Protein AF-A0A7Y8DII7-F1 (afdb_monomer)

Sequence (102 aa):
RVSAPQSREAAAETLADSVAESELGMLDSVDDIATETVALMFLVPAQRLQALRTARLAERFRSQFFIDYGLKIPLPQLRGSETLPGHQVAVLINEVRADQFD

Foldseek 3Di:
DDDDDPDDPVVPVVVVVVVPPPPDDDPPCPVVPPPPQQQKEKEAAQVCQVVCVVVVVQVVVQVVCCVVPVDGDDRYHYDHDNVDPNPKMFMAGSNHTPDMDD

Radius of gyration: 21.91 Å; Cα contacts (8 Å, |Δi|>4): 118; chains: 1; bounding box: 65×46×43 Å

pLDDT: mean 76.98, std 20.95, range [38.34, 96.19]

Nearest PDB structures (foldseek):
  2x4a-assembly1_A  TM=9.762E-01  e=9.889E-07  Salmonella enterica subsp. enterica serovar Typhimurium str. LT2
  3lw9-assembly2_B  TM=8.551E-01  e=1.673E-07  Salmonella enterica subsp. enterica serovar Typhimurium
  4a5p-assembly1_C  TM=8.885E-01  e=2.574E-06  Shigella flexneri 5a
  4a5p-assembly1_A  TM=8.323E-01  e=6.701E-06  Shigella flexneri 5a
  6ai3-assembly2_B  TM=6.732E-01  e=4.635E-04  Salmonella enterica subsp. enterica serovar Typhimurium str. LT2

Solvent-accessible surface area (backbone atoms only — not comparable to full-atom values): 6381 Å² total; per-residue (Å²): 140,81,84,80,90,86,77,74,69,77,66,58,62,65,62,58,60,71,66,70,72,75,82,67,95,68,76,92,52,60,90,73,50,79,79,80,71,56,62,33,32,37,42,31,18,45,92,49,40,63,62,42,57,76,66,41,47,42,62,51,50,40,52,49,45,29,72,79,67,71,46,90,64,76,73,42,42,84,40,60,31,89,90,45,56,88,70,35,37,34,38,22,48,65,78,40,80,73,50,76,48,111

Mean predicted aligned error: 14.81 Å

Structure (mmCIF, N/CA/C/O backbone):
data_AF-A0A7Y8DII7-F1
#
_entry.id   AF-A0A7Y8DII7-F1
#
loop_
_atom_site.group_PDB
_atom_site.id
_atom_site.type_symbol
_atom_site.label_atom_id
_atom_site.label_alt_id
_atom_site.label_comp_id
_atom_site.label_asym_id
_atom_site.label_entity_id
_atom_site.label_seq_id
_atom_site.pdbx_PDB_ins_code
_atom_site.Cartn_x
_atom_site.Cartn_y
_atom_site.Cartn_z
_atom_site.occupancy
_atom_site.B_iso_or_equiv
_atom_site.auth_seq_id
_atom_site.auth_comp_id
_atom_site.auth_asym_id
_atom_site.auth_atom_id
_atom_site.pdbx_PDB_model_num
ATOM 1 N N . ARG A 1 1 ? 48.606 39.070 -1.360 1.00 38.34 1 ARG A N 1
ATOM 2 C CA . ARG A 1 1 ? 47.741 38.318 -0.414 1.00 38.34 1 ARG A CA 1
ATOM 3 C C . ARG A 1 1 ? 46.525 39.201 -0.150 1.00 38.34 1 ARG A C 1
ATOM 5 O O . ARG A 1 1 ? 46.751 40.291 0.336 1.00 38.34 1 ARG A O 1
ATOM 12 N N . VAL A 1 2 ? 45.280 38.886 -0.488 1.00 44.62 2 VAL A N 1
ATOM 13 C CA . VAL A 1 2 ? 44.642 37.724 -1.125 1.00 44.62 2 VAL A CA 1
ATOM 14 C C . VAL A 1 2 ? 43.421 38.267 -1.886 1.00 44.62 2 VAL A C 1
ATOM 16 O O . VAL A 1 2 ? 42.811 39.240 -1.453 1.00 44.62 2 VAL A O 1
ATOM 19 N N . SER A 1 3 ? 43.150 37.651 -3.033 1.00 40.81 3 SER A N 1
ATOM 20 C CA . SER A 1 3 ? 42.080 37.900 -3.996 1.00 40.81 3 SER A CA 1
ATOM 21 C C . SER A 1 3 ? 40.661 37.828 -3.419 1.00 40.81 3 SER A C 1
ATOM 23 O O . SER A 1 3 ? 40.381 37.042 -2.515 1.00 40.81 3 SER A O 1
ATOM 25 N N . ALA A 1 4 ? 39.766 38.617 -4.014 1.00 42.41 4 ALA A N 1
ATOM 26 C CA . ALA A 1 4 ? 38.320 38.540 -3.840 1.00 42.41 4 ALA A CA 1
ATOM 27 C C . ALA A 1 4 ? 37.733 37.240 -4.444 1.00 42.41 4 ALA A C 1
ATOM 29 O O . ALA A 1 4 ? 38.262 36.749 -5.444 1.00 42.41 4 ALA A O 1
ATOM 30 N N . PRO A 1 5 ? 36.634 36.693 -3.893 1.00 46.62 5 PRO A N 1
ATOM 31 C CA . PRO A 1 5 ? 35.955 35.532 -4.457 1.00 46.62 5 PRO A CA 1
ATOM 32 C C . PRO A 1 5 ? 34.953 35.954 -5.549 1.00 46.62 5 PRO A C 1
ATOM 34 O O . PRO A 1 5 ? 33.790 36.222 -5.264 1.00 46.62 5 PRO A O 1
ATOM 37 N N . GLN A 1 6 ? 35.390 35.983 -6.809 1.00 54.91 6 GLN A N 1
ATOM 38 C CA . GLN A 1 6 ? 34.509 35.971 -7.986 1.00 54.91 6 GLN A CA 1
ATOM 39 C C . GLN A 1 6 ? 34.408 34.537 -8.513 1.00 54.91 6 GLN A C 1
ATOM 41 O O . GLN A 1 6 ? 35.208 34.140 -9.356 1.00 54.91 6 GLN A O 1
ATOM 46 N N . SER A 1 7 ? 33.489 33.713 -7.999 1.00 54.00 7 SER A N 1
ATOM 47 C CA . SER A 1 7 ? 33.235 32.386 -8.607 1.00 54.00 7 SER A CA 1
ATOM 48 C C . SER A 1 7 ? 31.839 31.800 -8.352 1.00 54.00 7 SER A C 1
ATOM 50 O O . SER A 1 7 ? 31.644 30.615 -8.595 1.00 54.00 7 SER A O 1
ATOM 52 N N . ARG A 1 8 ? 30.859 32.571 -7.853 1.00 50.69 8 ARG A N 1
ATOM 53 C CA . ARG A 1 8 ? 29.521 32.024 -7.535 1.00 50.69 8 ARG A CA 1
ATOM 54 C C . ARG A 1 8 ? 28.413 32.393 -8.526 1.00 50.69 8 ARG A C 1
ATOM 56 O O . ARG A 1 8 ? 27.400 31.709 -8.542 1.00 50.69 8 ARG A O 1
ATOM 63 N N . GLU A 1 9 ? 28.616 33.407 -9.364 1.00 46.72 9 GLU A N 1
ATOM 64 C CA . GLU A 1 9 ? 27.609 33.856 -10.342 1.00 46.72 9 GLU A CA 1
ATOM 65 C C . GLU A 1 9 ? 27.627 33.060 -11.656 1.00 46.72 9 GLU A C 1
ATOM 67 O O . GLU A 1 9 ? 26.571 32.816 -12.224 1.00 46.72 9 GLU A O 1
ATOM 72 N N . ALA A 1 10 ? 28.774 32.518 -12.078 1.00 46.91 10 ALA A N 1
ATOM 73 C CA . ALA A 1 10 ? 28.872 31.785 -13.347 1.00 46.91 10 ALA A CA 1
ATOM 74 C C . ALA A 1 10 ? 28.118 30.436 -13.376 1.00 46.91 10 ALA A C 1
ATOM 76 O O . ALA A 1 10 ? 27.892 29.889 -14.447 1.00 46.91 10 ALA A O 1
ATOM 77 N N . ALA A 1 11 ? 27.734 29.882 -12.220 1.00 47.12 11 ALA A N 1
ATOM 78 C CA . ALA A 1 11 ? 27.035 28.595 -12.148 1.00 47.12 11 ALA A CA 1
ATOM 79 C C . ALA A 1 11 ? 25.504 28.717 -12.260 1.00 47.12 11 ALA A C 1
ATOM 81 O O . ALA A 1 11 ? 24.832 27.720 -12.508 1.00 47.12 11 ALA A O 1
ATOM 82 N N . ALA A 1 12 ? 24.944 29.913 -12.048 1.00 47.72 12 ALA A N 1
ATOM 83 C CA . ALA A 1 12 ? 23.495 30.107 -12.025 1.00 47.72 12 ALA A CA 1
ATOM 84 C C . ALA A 1 12 ? 22.906 30.345 -13.425 1.00 47.72 12 ALA A C 1
ATOM 86 O O . ALA A 1 12 ? 21.783 29.923 -13.688 1.00 47.72 12 ALA A O 1
ATOM 87 N N . GLU A 1 13 ? 23.663 30.963 -14.337 1.00 44.97 13 GLU A N 1
ATOM 88 C CA . GLU A 1 13 ? 23.181 31.267 -15.693 1.00 44.97 13 GLU A CA 1
ATOM 89 C C . GLU A 1 13 ? 23.130 30.034 -16.612 1.00 44.97 13 GLU A C 1
ATOM 91 O O . GLU A 1 13 ? 22.256 29.956 -17.467 1.00 44.97 13 GLU A O 1
ATOM 96 N N . THR A 1 14 ? 23.963 29.010 -16.394 1.00 46.91 14 THR A N 1
ATOM 97 C CA . THR A 1 14 ? 23.936 27.775 -17.211 1.00 46.91 14 THR A CA 1
ATOM 98 C C . THR A 1 14 ? 22.707 26.892 -16.935 1.00 46.91 14 THR A C 1
ATOM 100 O O . THR A 1 14 ? 22.279 26.118 -17.790 1.00 46.91 14 THR A O 1
ATOM 103 N N . LEU A 1 15 ? 22.109 27.005 -15.745 1.00 49.22 15 LEU A N 1
ATOM 104 C CA . LEU A 1 15 ? 20.931 26.218 -15.356 1.00 49.22 15 LEU A CA 1
ATOM 105 C C . LEU A 1 15 ? 19.616 26.804 -15.874 1.00 49.22 15 LEU A C 1
ATOM 107 O O . LEU A 1 15 ? 18.635 26.078 -15.963 1.00 49.22 15 LEU A O 1
ATOM 111 N N . ALA A 1 16 ? 19.572 28.102 -16.181 1.00 47.41 16 ALA A N 1
ATOM 112 C CA . ALA A 1 16 ? 18.350 28.750 -16.650 1.00 47.41 16 ALA A CA 1
ATOM 113 C C . ALA A 1 16 ? 18.117 28.530 -18.154 1.00 47.41 16 ALA A C 1
ATOM 115 O O . ALA A 1 16 ? 16.971 28.406 -18.578 1.00 47.41 16 ALA A O 1
ATOM 116 N N . ASP A 1 17 ? 19.194 28.429 -18.936 1.00 44.41 17 ASP A N 1
ATOM 117 C CA . ASP A 1 17 ? 19.126 28.270 -20.395 1.00 44.41 17 ASP A CA 1
ATOM 118 C C . ASP A 1 17 ? 18.696 26.850 -20.809 1.00 44.41 17 ASP A C 1
ATOM 120 O O . ASP A 1 17 ? 17.945 26.653 -21.757 1.00 44.41 17 ASP A O 1
ATOM 124 N N . SER A 1 18 ? 19.055 25.846 -20.004 1.00 46.97 18 SER A N 1
ATOM 125 C CA . SER A 1 18 ? 18.710 24.438 -20.256 1.00 46.97 18 SER A CA 1
ATOM 126 C C . SER A 1 18 ? 17.224 24.107 -20.066 1.00 46.97 18 SER A C 1
ATOM 128 O O . SER A 1 18 ? 16.765 23.062 -20.524 1.00 46.97 18 SER A O 1
ATOM 130 N N . VAL A 1 19 ? 16.446 24.982 -19.420 1.00 51.84 19 VAL A N 1
ATOM 131 C CA . VAL A 1 19 ? 15.005 24.763 -19.197 1.00 51.84 19 VAL A CA 1
ATOM 132 C C . VAL A 1 19 ? 14.149 25.347 -20.327 1.00 51.84 19 VAL A C 1
ATOM 134 O O . VAL A 1 19 ? 12.995 24.951 -20.480 1.00 51.84 19 VAL A O 1
ATOM 137 N N . ALA A 1 20 ? 14.694 26.275 -21.120 1.00 47.91 20 ALA A N 1
ATOM 138 C CA . ALA A 1 20 ? 13.945 27.021 -22.132 1.00 47.91 20 ALA A CA 1
ATOM 139 C C . ALA A 1 20 ? 13.893 26.332 -23.510 1.00 47.91 20 ALA A C 1
ATOM 141 O O . ALA A 1 2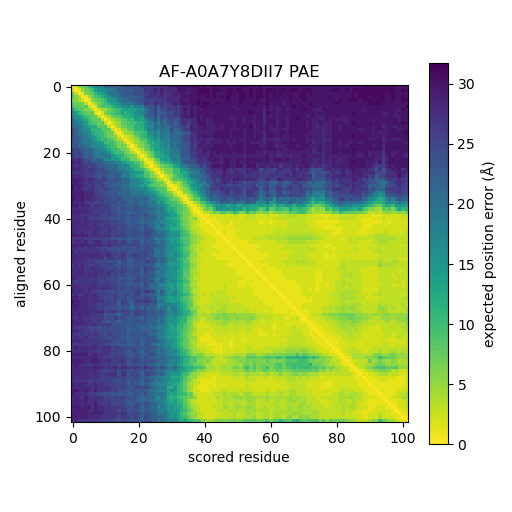0 ? 13.008 26.638 -24.302 1.00 47.91 20 ALA A O 1
ATOM 142 N N . GLU A 1 21 ? 14.775 25.367 -23.793 1.00 45.88 21 GLU A N 1
ATOM 143 C CA . GLU A 1 21 ? 14.827 24.671 -25.095 1.00 45.88 21 GLU A CA 1
ATOM 144 C C . GLU A 1 21 ? 14.017 23.358 -25.152 1.00 45.88 21 GLU A C 1
ATOM 146 O O . GLU A 1 21 ? 13.992 22.680 -26.177 1.00 45.88 21 GLU A O 1
ATOM 151 N N . SER A 1 22 ? 13.266 23.007 -24.101 1.00 50.19 22 SER A N 1
ATOM 152 C CA . SER A 1 22 ? 12.371 21.829 -24.089 1.00 50.19 22 SER A CA 1
ATOM 153 C C . SER A 1 22 ? 10.997 22.076 -24.747 1.00 50.19 22 SER A C 1
ATOM 155 O O . SER A 1 22 ? 10.003 21.457 -24.367 1.00 50.19 22 SER A O 1
ATOM 157 N N . GLU A 1 23 ? 10.907 22.964 -25.743 1.00 53.19 23 GLU A N 1
ATOM 158 C CA . GLU A 1 23 ? 9.668 23.208 -26.510 1.00 53.19 23 GLU A CA 1
ATOM 159 C C . GLU A 1 23 ? 9.522 22.327 -27.769 1.00 53.19 23 GLU A C 1
ATOM 161 O O . GLU A 1 23 ? 8.517 22.415 -28.474 1.00 53.19 23 GLU A O 1
ATOM 166 N N . LEU A 1 24 ? 10.461 21.416 -28.049 1.00 52.00 24 LEU A N 1
ATOM 167 C CA . LEU A 1 24 ? 10.406 20.542 -29.228 1.00 52.00 24 LEU A CA 1
ATOM 168 C C . LEU A 1 24 ? 10.786 19.089 -28.907 1.00 52.00 24 LEU A C 1
ATOM 170 O O . LEU A 1 24 ? 11.834 18.595 -29.295 1.00 52.00 24 LEU A O 1
ATOM 174 N N . GLY A 1 25 ? 9.872 18.368 -28.257 1.00 56.00 25 GLY A N 1
ATOM 175 C CA . GLY A 1 25 ? 9.550 16.995 -28.668 1.00 56.00 25 GLY A CA 1
ATOM 176 C C . GLY A 1 25 ? 10.638 15.912 -28.639 1.00 56.00 25 GLY A C 1
ATOM 177 O O . GLY A 1 25 ? 10.452 14.903 -29.316 1.00 56.00 25 GLY A O 1
ATOM 178 N N . MET A 1 26 ? 11.711 16.045 -27.860 1.00 53.62 26 MET A N 1
ATOM 179 C CA . MET A 1 26 ? 12.558 14.910 -27.486 1.00 53.62 26 MET A CA 1
ATOM 180 C C . MET A 1 26 ? 13.244 15.201 -26.152 1.00 53.62 26 MET A C 1
ATOM 182 O O . MET A 1 26 ? 14.019 16.140 -26.023 1.00 53.62 26 MET A O 1
ATOM 186 N N . LEU A 1 27 ? 12.903 14.420 -25.126 1.00 57.44 27 LEU A N 1
ATOM 187 C CA . LEU A 1 27 ? 13.628 14.438 -23.862 1.00 57.44 27 LEU A CA 1
ATOM 188 C C . LEU A 1 27 ? 14.922 13.646 -24.092 1.00 57.44 27 LEU A C 1
ATOM 190 O O . LEU A 1 27 ? 14.929 12.427 -23.956 1.00 57.44 27 LEU A O 1
ATOM 194 N N . ASP A 1 28 ? 16.012 14.321 -24.453 1.00 55.31 28 ASP A N 1
ATOM 195 C CA . ASP A 1 28 ? 17.332 13.697 -24.681 1.00 55.31 28 ASP A CA 1
ATOM 196 C C . ASP A 1 28 ? 17.943 13.064 -23.412 1.00 55.31 28 ASP A C 1
ATOM 198 O O . ASP A 1 28 ? 19.016 12.469 -23.447 1.00 55.31 28 ASP A O 1
ATOM 202 N N . SER A 1 29 ? 17.253 13.163 -22.274 1.00 54.94 29 SER A N 1
ATOM 203 C CA . SER A 1 29 ? 17.715 12.678 -20.973 1.00 54.94 29 SER A CA 1
ATOM 204 C C . SER A 1 29 ? 16.699 11.773 -20.271 1.00 54.94 29 SER A C 1
ATOM 206 O O . SER A 1 29 ? 16.690 11.725 -19.047 1.00 54.94 29 SER A O 1
ATOM 208 N N . VAL A 1 30 ? 15.835 11.046 -21.000 1.00 54.91 30 VAL A N 1
ATOM 209 C CA . VAL A 1 30 ? 14.956 10.027 -20.373 1.00 54.91 30 VAL A CA 1
ATOM 210 C C . VAL A 1 30 ? 15.776 8.954 -19.653 1.00 54.91 30 VAL A C 1
ATOM 212 O O . VAL A 1 30 ? 15.386 8.528 -18.571 1.00 54.91 30 VAL A O 1
ATOM 215 N N . ASP A 1 31 ? 16.924 8.565 -20.213 1.00 54.75 31 ASP A N 1
ATOM 216 C CA . ASP A 1 31 ? 17.793 7.529 -19.638 1.00 54.75 31 ASP A CA 1
ATOM 217 C C . ASP A 1 31 ? 18.501 7.970 -18.340 1.00 54.75 31 ASP A C 1
ATOM 219 O O . ASP A 1 31 ? 18.870 7.122 -17.529 1.00 54.75 31 ASP A O 1
ATOM 223 N N . ASP A 1 32 ? 18.638 9.282 -18.107 1.00 51.03 32 ASP A N 1
ATOM 224 C CA . ASP A 1 32 ? 19.199 9.854 -16.870 1.00 51.03 32 ASP A CA 1
ATOM 225 C C . ASP A 1 32 ? 18.121 10.194 -15.823 1.00 51.03 32 ASP A C 1
ATOM 227 O O . ASP A 1 32 ? 18.434 10.530 -14.674 1.00 51.03 32 ASP A O 1
ATOM 231 N N . ILE A 1 33 ? 16.834 10.074 -16.172 1.00 53.97 33 ILE A N 1
ATOM 232 C CA . ILE A 1 33 ? 15.755 10.136 -15.187 1.00 53.97 33 ILE A CA 1
ATOM 233 C C . ILE A 1 33 ? 15.745 8.792 -14.470 1.00 53.97 33 ILE A C 1
ATOM 235 O O . ILE A 1 33 ? 15.204 7.805 -14.964 1.00 53.97 33 ILE A O 1
ATOM 239 N N . ALA A 1 34 ? 16.316 8.754 -13.266 1.00 44.25 34 ALA A N 1
ATOM 240 C CA . ALA A 1 34 ? 16.083 7.655 -12.345 1.00 44.25 34 ALA A CA 1
ATOM 241 C C . ALA A 1 34 ? 14.564 7.462 -12.202 1.00 44.25 34 ALA A C 1
ATOM 243 O O . ALA A 1 34 ? 13.879 8.273 -11.576 1.00 44.25 34 ALA A O 1
ATOM 244 N N . THR A 1 35 ? 14.020 6.410 -12.816 1.00 48.81 35 THR A N 1
ATOM 245 C CA . THR A 1 35 ? 12.616 6.032 -12.669 1.00 48.81 35 THR A CA 1
ATOM 246 C C . THR A 1 35 ? 12.422 5.540 -11.242 1.00 48.81 35 THR A C 1
ATOM 248 O O . THR A 1 35 ? 12.565 4.350 -10.953 1.00 48.81 35 THR A O 1
ATOM 251 N N . GLU A 1 36 ? 12.162 6.465 -10.320 1.00 54.94 36 GLU A N 1
ATOM 252 C CA . GLU A 1 36 ? 11.742 6.134 -8.966 1.00 54.94 36 GLU A CA 1
ATOM 253 C C . GLU A 1 36 ? 10.380 5.443 -9.076 1.00 54.94 36 GLU A C 1
ATOM 255 O O . GLU A 1 36 ? 9.340 6.072 -9.275 1.00 54.94 36 GLU A O 1
ATOM 260 N N . THR A 1 37 ? 10.397 4.112 -9.039 1.00 59.78 37 THR A N 1
ATOM 261 C CA . THR A 1 37 ? 9.174 3.319 -9.120 1.00 59.78 37 THR A CA 1
ATOM 262 C C . THR A 1 37 ? 8.362 3.528 -7.852 1.00 59.78 37 THR A C 1
ATOM 264 O O . THR A 1 37 ? 8.846 3.387 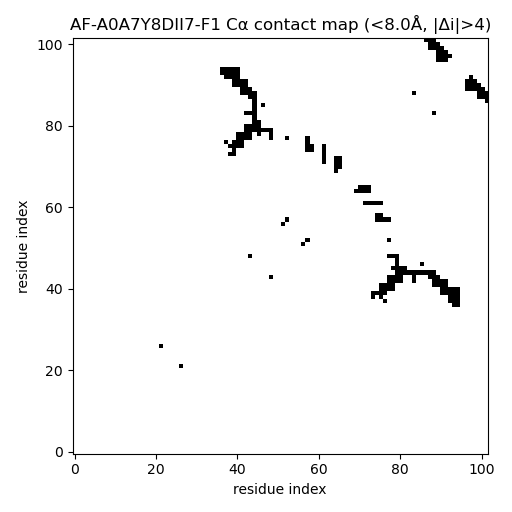-6.725 1.00 59.78 37 THR A O 1
ATOM 267 N N . VAL A 1 38 ? 7.085 3.860 -8.027 1.00 73.19 38 VAL A N 1
ATOM 268 C CA . VAL A 1 38 ? 6.161 3.945 -6.902 1.00 73.19 38 VAL A CA 1
ATOM 269 C C . VAL A 1 38 ? 5.841 2.524 -6.444 1.00 73.19 38 VAL A C 1
ATOM 271 O O . VAL A 1 38 ? 5.020 1.829 -7.042 1.00 73.19 38 VAL A O 1
ATOM 274 N N . ALA A 1 39 ? 6.495 2.095 -5.363 1.00 84.38 39 ALA A N 1
ATOM 275 C CA . ALA A 1 39 ? 6.407 0.721 -4.870 1.00 84.38 39 ALA A CA 1
ATOM 276 C C . ALA A 1 39 ? 4.973 0.282 -4.516 1.00 84.38 39 ALA A C 1
ATOM 278 O O . ALA A 1 39 ? 4.612 -0.876 -4.719 1.00 84.38 39 ALA A O 1
ATOM 279 N N . LEU A 1 40 ? 4.147 1.199 -4.002 1.00 92.06 40 LEU A N 1
ATOM 280 C CA . LEU A 1 40 ? 2.764 0.927 -3.612 1.00 92.06 40 LEU A CA 1
ATOM 281 C C . LEU A 1 40 ? 1.872 2.130 -3.927 1.00 92.06 40 LEU A C 1
ATOM 283 O O . LEU A 1 40 ? 2.149 3.249 -3.491 1.00 92.06 40 LEU A O 1
ATOM 287 N N . MET A 1 41 ? 0.783 1.901 -4.656 1.00 94.06 41 MET A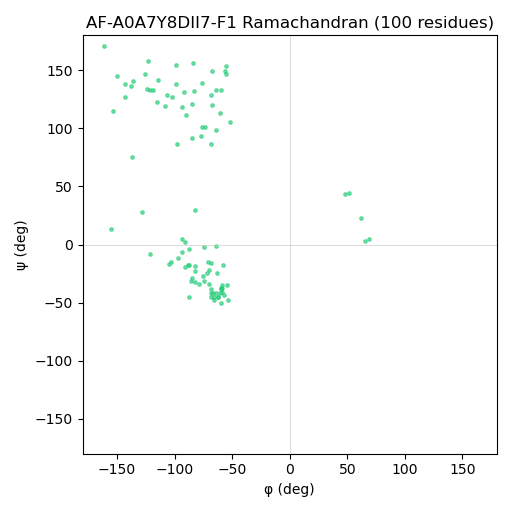 N 1
ATOM 288 C CA . MET A 1 41 ? -0.163 2.942 -5.055 1.00 94.06 41 MET A CA 1
ATOM 289 C C . MET A 1 41 ? -1.603 2.473 -4.871 1.00 94.06 41 MET A C 1
ATOM 291 O O . MET A 1 41 ? -1.945 1.337 -5.191 1.00 94.06 41 MET A O 1
ATOM 295 N N . PHE A 1 42 ? -2.461 3.376 -4.405 1.00 94.75 42 PHE A N 1
ATOM 296 C CA . PHE A 1 42 ? -3.907 3.198 -4.425 1.00 94.75 42 PHE A CA 1
ATOM 297 C C . PHE A 1 42 ? -4.512 4.131 -5.471 1.00 94.75 42 PHE A C 1
ATOM 299 O O . PHE A 1 42 ? -4.393 5.358 -5.380 1.00 94.75 42 PHE A O 1
ATOM 306 N N . LEU A 1 43 ? -5.169 3.535 -6.461 1.00 94.88 43 LEU A N 1
ATOM 307 C CA . LEU A 1 43 ? -6.035 4.247 -7.384 1.00 94.88 43 LEU A CA 1
ATOM 308 C C . LEU A 1 43 ? -7.417 4.369 -6.762 1.00 94.88 43 LEU A C 1
ATOM 310 O O . LEU A 1 43 ? -8.072 3.370 -6.472 1.00 94.88 43 LEU A O 1
ATOM 314 N N . VAL A 1 44 ? -7.851 5.608 -6.592 1.00 95.38 44 VAL A N 1
ATOM 315 C CA . VAL A 1 44 ? -9.153 5.959 -6.025 1.00 95.38 44 VAL A CA 1
ATOM 316 C C . VAL A 1 44 ? -9.918 6.834 -7.017 1.00 95.38 44 VAL A C 1
ATOM 318 O O . VAL A 1 44 ? -9.288 7.491 -7.850 1.00 95.38 44 VAL A O 1
ATOM 321 N N . PRO A 1 45 ? -11.253 6.910 -6.940 1.00 95.31 45 PRO A N 1
ATOM 322 C CA . PRO A 1 45 ? -12.026 7.804 -7.789 1.00 95.31 45 PRO A CA 1
ATOM 323 C C . PRO A 1 45 ? -11.589 9.244 -7.536 1.00 95.31 45 PRO A C 1
ATOM 325 O O . PRO A 1 45 ? -11.458 9.663 -6.379 1.00 95.31 45 PRO A O 1
ATOM 328 N N . ALA A 1 46 ? -11.350 10.006 -8.603 1.00 94.31 46 ALA A N 1
ATOM 329 C CA . ALA A 1 46 ? -10.790 11.354 -8.501 1.00 94.31 46 ALA A CA 1
ATOM 330 C C . ALA A 1 46 ? -11.602 12.268 -7.568 1.00 94.31 46 ALA A C 1
ATOM 332 O O . ALA A 1 46 ? -11.023 13.026 -6.786 1.00 94.31 46 ALA A O 1
ATOM 333 N N . GLN A 1 47 ? -12.932 12.105 -7.538 1.00 94.19 47 GLN A N 1
ATOM 334 C CA . GLN A 1 47 ? -13.818 12.883 -6.665 1.00 94.19 47 GLN A CA 1
ATOM 335 C C . GLN A 1 47 ? -13.555 12.652 -5.163 1.00 94.19 47 GLN A C 1
ATOM 337 O O . GLN A 1 47 ? -13.855 13.518 -4.344 1.00 94.19 47 GLN A O 1
ATOM 342 N N . ARG A 1 48 ? -12.982 11.502 -4.775 1.00 93.06 48 ARG A N 1
ATOM 343 C CA . ARG A 1 48 ? -12.676 11.166 -3.372 1.00 93.06 48 ARG A CA 1
ATOM 344 C C . ARG A 1 48 ? -11.230 11.455 -2.976 1.00 93.06 48 ARG A C 1
ATOM 346 O O . ARG A 1 48 ? -10.921 11.443 -1.785 1.00 93.06 48 ARG A O 1
ATOM 353 N N . LEU A 1 49 ? -10.347 11.730 -3.938 1.00 94.25 49 LEU A N 1
ATOM 354 C CA . LEU A 1 49 ? -8.905 11.848 -3.704 1.00 94.25 49 LEU A CA 1
ATOM 355 C C . LEU A 1 49 ? -8.574 12.856 -2.597 1.00 94.25 49 LEU A C 1
ATOM 357 O O . LEU A 1 49 ? -7.811 12.546 -1.681 1.00 94.25 49 LEU A O 1
ATOM 361 N N . GLN A 1 50 ? -9.172 14.048 -2.654 1.00 95.19 50 GLN A N 1
ATOM 362 C CA . GLN A 1 50 ? -8.886 15.104 -1.685 1.00 95.19 50 GLN A CA 1
ATOM 363 C C . GLN A 1 50 ? -9.357 14.732 -0.275 1.00 95.19 50 GLN A C 1
ATOM 365 O O . GLN A 1 50 ? -8.615 14.921 0.687 1.00 95.19 50 GLN A O 1
ATOM 370 N N . ALA A 1 51 ? -10.547 14.138 -0.152 1.00 95.38 51 ALA A N 1
ATOM 371 C CA . ALA A 1 51 ? -11.073 13.686 1.133 1.00 95.38 51 ALA A CA 1
ATOM 372 C C . ALA A 1 51 ? -10.159 12.628 1.778 1.00 95.38 51 ALA A C 1
ATOM 374 O O . ALA A 1 51 ? -9.873 12.698 2.973 1.00 95.38 51 ALA A O 1
ATOM 375 N N . LEU A 1 52 ? -9.641 11.686 0.982 1.00 94.44 52 LEU A N 1
ATOM 376 C CA . LEU A 1 52 ? -8.73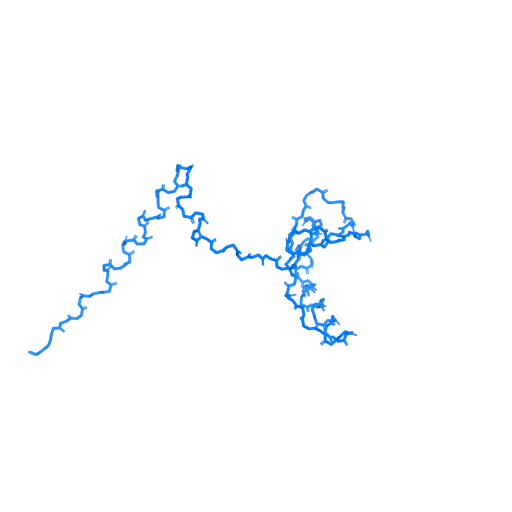9 10.634 1.463 1.00 94.44 52 LEU A CA 1
ATOM 377 C C . LEU A 1 52 ? -7.354 11.166 1.859 1.00 94.44 52 LEU A C 1
ATOM 379 O O . LEU A 1 52 ? -6.769 10.680 2.830 1.00 94.44 52 LEU A O 1
ATOM 383 N N . ARG A 1 53 ? -6.853 12.196 1.164 1.00 94.50 53 ARG A N 1
ATOM 384 C CA . ARG A 1 53 ? -5.627 12.915 1.550 1.00 94.50 53 ARG A CA 1
ATOM 385 C C . ARG A 1 53 ? -5.804 13.656 2.870 1.00 94.50 53 ARG A C 1
ATOM 387 O O . ARG A 1 53 ? -4.984 13.498 3.769 1.00 94.50 53 ARG A O 1
ATOM 394 N N . THR A 1 54 ? -6.895 14.405 3.029 1.00 96.19 54 THR A N 1
ATOM 395 C CA . THR A 1 54 ? -7.213 15.087 4.293 1.00 96.19 54 THR A CA 1
ATOM 396 C C . THR A 1 54 ? -7.360 14.092 5.447 1.00 96.19 54 THR A C 1
ATOM 398 O O . THR A 1 54 ? -6.891 14.359 6.551 1.00 96.19 54 THR A O 1
ATOM 401 N N . ALA A 1 55 ? -7.934 12.915 5.185 1.00 95.94 55 ALA A N 1
ATOM 402 C CA . ALA A 1 55 ? -8.063 11.835 6.160 1.00 95.94 55 ALA A CA 1
ATOM 403 C C . ALA A 1 55 ? -6.750 11.082 6.460 1.00 95.94 55 ALA A C 1
ATOM 405 O O . ALA A 1 55 ? -6.767 10.169 7.294 1.00 95.94 55 ALA A O 1
ATOM 406 N N . ARG A 1 56 ? -5.635 11.438 5.800 1.00 95.31 56 ARG A N 1
ATOM 407 C CA . ARG A 1 56 ? -4.313 10.801 5.948 1.00 95.31 56 ARG A CA 1
ATOM 408 C C . ARG A 1 56 ? -4.374 9.279 5.791 1.00 95.31 56 ARG A C 1
ATOM 410 O O . ARG A 1 56 ? -3.835 8.526 6.604 1.00 95.31 56 ARG A O 1
ATOM 417 N N . LEU A 1 57 ? -5.119 8.812 4.782 1.00 95.25 57 LEU A N 1
ATOM 418 C CA . LEU A 1 57 ? -5.361 7.380 4.574 1.00 95.25 57 LEU A CA 1
ATOM 419 C C . LEU A 1 57 ? -4.047 6.601 4.417 1.00 95.25 57 LEU A C 1
ATOM 421 O O . LEU A 1 57 ? -3.906 5.540 5.016 1.00 95.25 57 LEU A O 1
ATOM 425 N N . ALA A 1 58 ? -3.092 7.124 3.646 1.00 93.81 58 ALA A N 1
ATOM 426 C CA . ALA A 1 58 ? -1.825 6.449 3.369 1.00 93.81 58 ALA A CA 1
ATOM 427 C C . ALA A 1 58 ? -1.005 6.215 4.648 1.00 93.81 58 ALA A C 1
ATOM 429 O O . ALA A 1 58 ? -0.508 5.113 4.893 1.00 93.81 58 ALA A O 1
ATOM 430 N N . GLU A 1 59 ? -0.903 7.231 5.505 1.00 94.00 59 GLU A N 1
ATOM 431 C CA . GLU A 1 59 ? -0.174 7.150 6.767 1.00 94.00 59 GLU A CA 1
ATOM 432 C C . GLU A 1 59 ? -0.872 6.226 7.761 1.00 94.00 59 GLU A C 1
ATOM 434 O O . GLU A 1 59 ? -0.211 5.427 8.431 1.00 94.00 59 GLU A O 1
ATOM 439 N N . ARG A 1 60 ? -2.205 6.311 7.843 1.00 95.38 60 ARG A N 1
ATOM 440 C CA . ARG A 1 60 ? -3.015 5.429 8.690 1.00 95.38 60 ARG A CA 1
ATOM 441 C C . ARG A 1 60 ? -2.892 3.976 8.255 1.00 95.38 60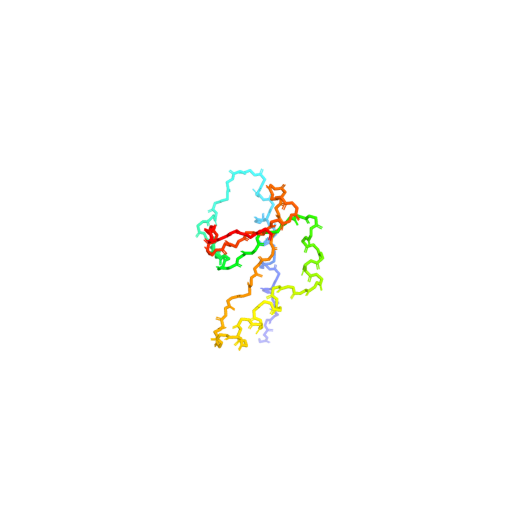 ARG A C 1
ATOM 443 O O . ARG A 1 60 ? -2.658 3.130 9.109 1.00 95.38 60 ARG A O 1
ATOM 450 N N . PHE A 1 61 ? -2.971 3.701 6.955 1.00 94.50 61 PHE A N 1
ATOM 451 C CA . PHE A 1 61 ? -2.816 2.357 6.405 1.00 94.50 61 PHE A CA 1
ATOM 452 C C . PHE A 1 61 ? -1.445 1.772 6.747 1.00 94.50 61 PHE A C 1
ATOM 454 O O . PHE A 1 61 ? -1.366 0.691 7.321 1.00 94.50 61 PHE A O 1
ATOM 461 N N . ARG A 1 62 ? -0.362 2.519 6.491 1.00 93.38 62 ARG A N 1
ATOM 462 C CA . ARG A 1 62 ? 1.001 2.078 6.829 1.00 93.38 62 ARG A CA 1
ATOM 463 C C . ARG A 1 62 ? 1.166 1.799 8.325 1.00 93.38 62 ARG A C 1
ATOM 465 O O . ARG A 1 62 ? 1.826 0.835 8.700 1.00 93.38 62 ARG A O 1
ATOM 472 N N . SER A 1 63 ? 0.584 2.649 9.169 1.00 93.44 63 SER A N 1
ATOM 473 C CA . SER A 1 63 ? 0.669 2.501 10.626 1.00 93.44 63 SER A CA 1
ATOM 474 C C . SER A 1 63 ? -0.102 1.272 11.103 1.00 93.44 63 SER A C 1
ATOM 476 O O . SER A 1 63 ? 0.426 0.489 11.886 1.00 93.44 63 SER A O 1
ATOM 478 N N . GLN A 1 64 ? -1.317 1.075 10.589 1.00 94.19 64 GLN A N 1
ATOM 479 C CA . GLN A 1 64 ? -2.157 -0.071 10.920 1.00 94.19 64 GLN A CA 1
ATOM 480 C C . GLN A 1 64 ? -1.518 -1.384 10.458 1.00 94.19 64 GLN A C 1
ATOM 482 O O . GLN A 1 64 ? -1.447 -2.333 11.227 1.00 94.19 64 GLN A O 1
ATOM 487 N N . PHE A 1 65 ? -0.939 -1.408 9.255 1.00 94.62 65 PHE A N 1
ATOM 488 C CA . PHE A 1 65 ? -0.238 -2.582 8.737 1.00 94.62 65 PHE A CA 1
ATOM 489 C C . PHE A 1 65 ? 0.947 -2.997 9.623 1.00 94.62 65 PHE A C 1
ATOM 491 O O . PHE A 1 65 ? 1.181 -4.182 9.848 1.00 94.62 65 PHE A O 1
ATOM 498 N N . PHE A 1 66 ? 1.679 -2.025 10.175 1.00 94.00 66 PHE A N 1
ATOM 499 C CA . PHE A 1 66 ? 2.753 -2.310 11.124 1.00 94.00 66 PHE A CA 1
ATOM 500 C C . PHE A 1 66 ? 2.224 -2.852 12.460 1.00 94.00 66 PHE A C 1
ATOM 502 O O . PHE A 1 66 ? 2.843 -3.745 13.030 1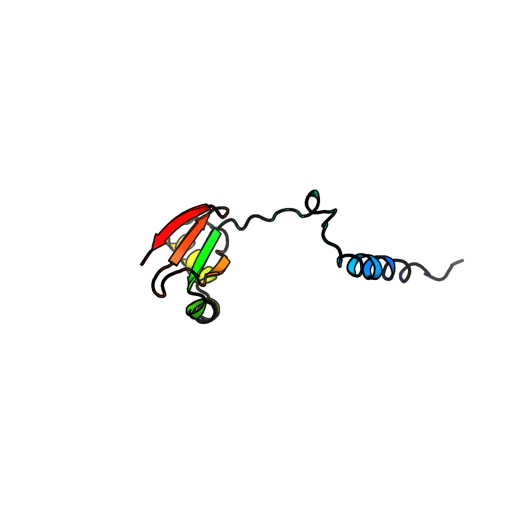.00 94.00 66 PHE A O 1
ATOM 509 N N . ILE A 1 67 ? 1.095 -2.340 12.955 1.00 95.31 67 ILE A N 1
ATOM 510 C CA . ILE A 1 67 ? 0.472 -2.824 14.197 1.00 95.31 67 ILE A CA 1
ATOM 511 C C . ILE A 1 67 ? -0.022 -4.265 14.028 1.00 95.31 67 ILE A C 1
ATOM 513 O O . ILE A 1 67 ? 0.247 -5.099 14.889 1.00 95.31 67 ILE A O 1
ATOM 517 N N . ASP A 1 68 ? -0.694 -4.559 12.917 1.00 96.06 68 ASP A N 1
ATOM 518 C CA . ASP A 1 68 ? -1.352 -5.851 12.706 1.00 96.06 68 ASP A CA 1
ATOM 519 C C . ASP A 1 68 ? -0.369 -6.952 12.287 1.00 96.06 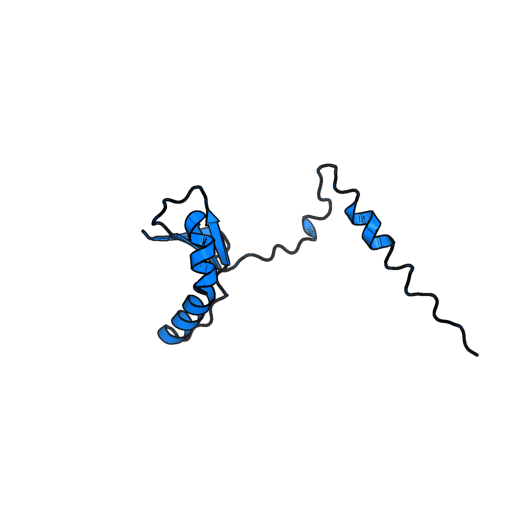68 ASP A C 1
ATOM 521 O O . ASP A 1 68 ? -0.536 -8.110 12.672 1.00 96.06 68 ASP A O 1
ATOM 525 N N . TYR A 1 69 ? 0.672 -6.602 11.521 1.00 94.38 69 TYR A N 1
ATOM 526 C CA . TYR A 1 69 ? 1.580 -7.579 10.909 1.00 94.38 69 TYR A CA 1
ATOM 527 C C . TYR A 1 69 ? 3.053 -7.419 11.309 1.00 94.38 69 TYR A C 1
ATOM 529 O O . TYR A 1 69 ? 3.877 -8.252 10.940 1.00 94.38 69 TYR A O 1
ATOM 537 N N . GLY A 1 70 ? 3.433 -6.355 12.025 1.00 91.50 70 GLY A N 1
ATOM 538 C CA . GLY A 1 70 ? 4.827 -6.085 12.409 1.00 91.50 70 GLY A CA 1
ATOM 539 C C . GLY A 1 70 ? 5.755 -5.701 11.246 1.00 91.50 70 GLY A C 1
ATOM 540 O O . GLY A 1 70 ? 6.961 -5.539 11.441 1.00 91.50 70 GLY A O 1
ATOM 541 N N . LEU A 1 71 ? 5.218 -5.550 10.031 1.00 91.50 71 LEU A N 1
ATOM 542 C CA . LEU A 1 71 ? 5.981 -5.283 8.813 1.00 91.50 71 LEU A CA 1
ATOM 543 C C . LEU A 1 71 ? 5.962 -3.798 8.456 1.00 91.50 71 LEU A C 1
ATOM 545 O O . LEU A 1 71 ? 4.931 -3.128 8.504 1.00 91.50 71 LEU A O 1
ATOM 549 N N . LYS A 1 72 ? 7.121 -3.280 8.045 1.00 89.25 72 LYS A N 1
ATOM 550 C CA . LYS A 1 72 ? 7.242 -1.918 7.520 1.00 89.25 72 LYS A CA 1
ATOM 551 C C . LYS A 1 72 ? 7.034 -1.941 6.012 1.00 89.25 72 LYS A C 1
ATOM 553 O O . LYS A 1 72 ? 7.885 -2.446 5.287 1.00 89.25 72 LYS A O 1
ATOM 558 N N . ILE A 1 73 ? 5.926 -1.365 5.557 1.00 90.44 73 ILE A N 1
ATOM 559 C CA . ILE A 1 73 ? 5.638 -1.183 4.129 1.00 90.44 73 ILE A CA 1
ATOM 560 C C . ILE A 1 73 ? 5.973 0.247 3.667 1.00 90.44 73 ILE A C 1
ATOM 562 O O . ILE A 1 73 ? 5.940 1.178 4.486 1.00 90.44 73 ILE A O 1
ATOM 566 N N . PRO A 1 74 ? 6.278 0.448 2.370 1.00 90.31 74 PRO A N 1
ATOM 567 C CA . PRO A 1 74 ? 6.384 1.778 1.775 1.00 90.31 74 PRO A CA 1
ATOM 568 C C . PRO A 1 74 ? 5.108 2.600 1.992 1.00 90.31 74 PRO A C 1
ATOM 570 O O . PRO A 1 74 ? 4.020 2.045 2.146 1.00 90.31 74 PRO A O 1
ATOM 573 N N . LEU A 1 75 ? 5.229 3.931 2.007 1.00 92.06 75 LEU A N 1
ATOM 574 C CA . LEU A 1 75 ? 4.052 4.798 2.086 1.00 92.06 75 LEU A CA 1
ATOM 575 C C . LEU A 1 75 ? 3.244 4.671 0.779 1.00 92.06 75 LEU A C 1
ATOM 577 O O . LEU A 1 75 ? 3.799 4.985 -0.275 1.00 92.06 75 LEU A O 1
ATOM 581 N N . PRO A 1 76 ? 1.966 4.247 0.822 1.00 93.56 76 PRO A N 1
ATOM 582 C CA . PRO A 1 76 ? 1.152 4.160 -0.383 1.00 93.56 76 PRO A CA 1
ATOM 583 C C . PRO A 1 76 ? 0.930 5.543 -1.002 1.00 93.56 76 PRO A C 1
ATOM 585 O O . PRO A 1 76 ? 0.531 6.478 -0.307 1.00 93.56 76 PRO A O 1
ATOM 588 N N . GLN A 1 77 ? 1.119 5.673 -2.312 1.00 93.81 77 GLN A N 1
ATOM 589 C CA . GLN A 1 77 ? 0.748 6.884 -3.043 1.00 93.81 77 GLN A CA 1
ATOM 590 C C . GLN A 1 77 ? -0.737 6.860 -3.407 1.00 93.81 77 GLN A C 1
ATOM 592 O O . GLN A 1 77 ? -1.237 5.876 -3.949 1.00 93.81 77 GLN A O 1
ATOM 597 N N . LEU A 1 78 ? -1.448 7.959 -3.152 1.00 94.50 78 LEU A N 1
ATOM 598 C CA . LEU A 1 78 ? -2.842 8.119 -3.574 1.00 94.50 78 LEU A CA 1
ATOM 599 C C . LEU A 1 78 ? -2.901 8.840 -4.921 1.00 94.50 78 LEU A C 1
ATOM 601 O O . LEU A 1 78 ? -2.516 10.013 -5.018 1.00 94.50 78 LEU A O 1
ATOM 605 N N . ARG A 1 79 ? -3.451 8.169 -5.936 1.00 93.50 79 ARG A N 1
ATOM 606 C CA . ARG A 1 79 ? -3.683 8.745 -7.265 1.00 93.50 79 ARG A CA 1
ATOM 607 C C . ARG A 1 79 ? -5.169 8.676 -7.617 1.00 93.50 79 ARG A C 1
ATOM 609 O O . ARG A 1 79 ? -5.823 7.653 -7.435 1.00 93.50 79 ARG A O 1
ATOM 616 N N . GLY A 1 80 ? -5.695 9.797 -8.103 1.00 93.69 80 GLY A N 1
ATOM 617 C CA . GLY A 1 80 ? -7.059 9.880 -8.615 1.00 93.69 80 GLY A CA 1
ATOM 618 C C . GLY A 1 80 ? -7.150 9.252 -10.001 1.00 93.69 80 GLY A C 1
ATOM 619 O O . GLY A 1 80 ? -6.261 9.457 -10.825 1.00 93.69 80 GLY A O 1
ATOM 620 N N . SER A 1 81 ? -8.218 8.505 -10.248 1.00 92.81 81 SER A N 1
ATOM 621 C CA . SER A 1 81 ? -8.566 7.983 -11.562 1.00 92.81 81 SER A CA 1
ATOM 622 C C . SER A 1 81 ? -9.977 8.421 -11.942 1.00 92.81 81 SER A C 1
ATOM 624 O O . SER A 1 81 ? -10.903 8.303 -11.138 1.00 92.81 81 SER A O 1
ATOM 626 N N . GLU A 1 82 ? -10.131 8.899 -13.175 1.00 89.88 82 GLU A N 1
ATOM 627 C CA . GLU A 1 82 ? -11.431 9.229 -13.777 1.00 89.88 82 GLU A CA 1
ATOM 628 C C . GLU A 1 82 ? -12.130 7.989 -14.355 1.00 89.88 82 GLU A C 1
ATOM 630 O O . GLU A 1 82 ? -13.337 7.989 -14.572 1.00 89.88 82 GLU A O 1
ATOM 635 N N . THR A 1 83 ? -11.381 6.909 -14.602 1.00 87.12 83 THR A N 1
ATOM 636 C CA . THR A 1 83 ? -11.902 5.675 -15.214 1.00 87.12 83 THR A CA 1
ATOM 637 C C . THR A 1 83 ? -12.471 4.691 -14.196 1.00 87.12 83 THR A C 1
ATOM 639 O O . THR A 1 83 ? -12.969 3.631 -14.568 1.00 87.12 83 THR A O 1
ATOM 642 N N . LEU A 1 84 ? -12.364 5.013 -12.907 1.00 86.81 84 LEU A N 1
ATOM 643 C CA . LEU A 1 84 ? -12.641 4.096 -11.814 1.00 86.81 84 LEU A CA 1
ATOM 644 C C . LEU A 1 84 ? -14.029 4.406 -11.221 1.00 86.81 84 LEU A C 1
ATOM 646 O O . LEU A 1 84 ? -14.290 5.566 -10.887 1.00 86.81 84 LEU A O 1
ATOM 650 N N . PRO A 1 85 ? -14.934 3.413 -11.099 1.00 87.12 85 PRO A N 1
ATOM 651 C CA . PRO A 1 85 ? -16.265 3.617 -10.537 1.00 87.12 85 PRO A CA 1
ATOM 652 C C . PRO A 1 85 ? -16.205 4.230 -9.143 1.00 87.12 85 PRO A C 1
ATOM 654 O O . PRO A 1 85 ? -15.316 3.923 -8.357 1.00 87.12 85 PRO A O 1
ATOM 657 N N . GLY A 1 86 ? -17.190 5.064 -8.808 1.00 85.31 86 GLY A N 1
ATOM 658 C CA . GLY A 1 86 ? -17.136 5.908 -7.617 1.00 85.31 86 GLY A CA 1
ATOM 659 C C . GLY A 1 86 ? -16.960 5.180 -6.283 1.00 85.31 86 GLY A C 1
ATOM 660 O O . GLY A 1 86 ? -16.612 5.850 -5.321 1.00 85.31 86 GLY A O 1
ATOM 661 N N . HIS A 1 87 ? -17.209 3.873 -6.181 1.00 88.12 87 HIS A N 1
ATOM 662 C CA . HIS A 1 87 ? -17.036 3.057 -4.968 1.00 88.12 87 HIS A CA 1
ATOM 663 C C . HIS A 1 87 ? -15.773 2.188 -4.987 1.00 88.12 87 HIS A C 1
ATOM 665 O O . HIS A 1 87 ? -15.323 1.772 -3.930 1.00 88.12 87 HIS A O 1
ATOM 671 N N . GLN A 1 88 ? -15.140 2.012 -6.143 1.00 91.50 88 GLN A N 1
ATOM 672 C CA . GLN A 1 88 ? -14.022 1.091 -6.272 1.00 91.50 88 GLN A CA 1
ATOM 673 C C . GLN A 1 88 ? -12.689 1.711 -5.862 1.00 91.50 88 GLN A C 1
ATOM 675 O O . GLN A 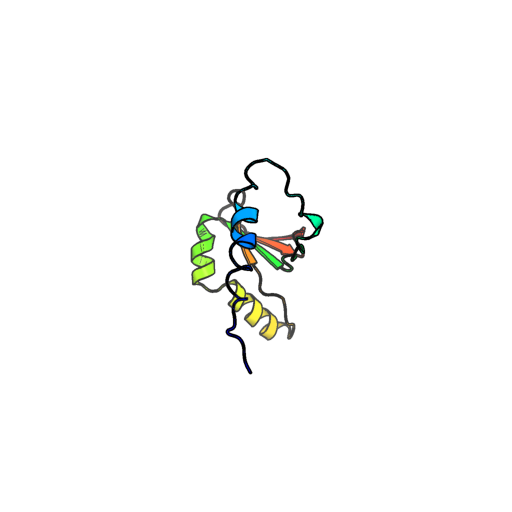1 88 ? -12.487 2.923 -5.942 1.00 91.50 88 GLN A O 1
ATOM 680 N N . VAL A 1 89 ? -11.746 0.855 -5.482 1.00 93.50 89 VAL A N 1
ATOM 681 C CA . VAL A 1 89 ? -10.339 1.192 -5.245 1.00 93.50 89 VAL A CA 1
ATOM 682 C C . VAL A 1 89 ? -9.471 0.091 -5.840 1.00 93.50 89 VAL A C 1
ATOM 684 O O . VAL A 1 89 ? -9.754 -1.088 -5.657 1.00 93.50 89 VAL A O 1
ATOM 687 N N . ALA A 1 90 ? -8.395 0.451 -6.537 1.00 94.31 90 ALA A N 1
ATOM 688 C CA . ALA A 1 90 ? -7.422 -0.524 -7.028 1.00 94.31 90 ALA A CA 1
ATOM 689 C C . ALA A 1 90 ? -6.065 -0.341 -6.350 1.00 94.31 90 ALA A C 1
ATOM 691 O O . ALA A 1 90 ? -5.621 0.786 -6.126 1.00 94.31 90 ALA A O 1
ATOM 692 N N . VAL A 1 91 ? -5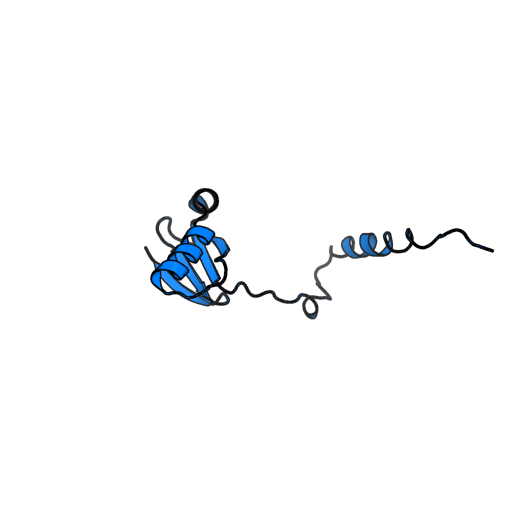.397 -1.453 -6.055 1.00 94.62 91 VAL A N 1
ATOM 693 C CA . VAL A 1 91 ? -4.062 -1.478 -5.454 1.00 94.62 91 VAL A CA 1
ATOM 694 C C . VAL A 1 91 ? -3.052 -1.888 -6.510 1.00 94.62 91 VAL A C 1
ATOM 696 O O . VAL A 1 91 ? -3.236 -2.884 -7.211 1.00 94.62 91 VAL A O 1
ATOM 699 N N . LEU A 1 92 ? -1.990 -1.101 -6.641 1.00 94.31 92 LEU A N 1
ATOM 700 C CA . LEU A 1 92 ? -0.896 -1.355 -7.564 1.00 94.31 92 LEU A CA 1
ATOM 701 C C . LEU A 1 92 ? 0.392 -1.534 -6.766 1.00 94.31 92 LEU A C 1
ATOM 703 O O . LEU A 1 92 ? 0.696 -0.728 -5.884 1.00 94.31 92 LEU A O 1
ATOM 707 N N . ILE A 1 93 ? 1.149 -2.574 -7.103 1.00 92.56 93 ILE A N 1
ATOM 708 C CA . ILE A 1 93 ? 2.484 -2.844 -6.568 1.00 92.56 93 ILE A CA 1
ATOM 709 C C . ILE A 1 93 ? 3.451 -2.734 -7.735 1.00 92.56 93 ILE A C 1
ATOM 711 O O . ILE A 1 93 ? 3.271 -3.422 -8.739 1.00 92.56 93 ILE A O 1
ATOM 715 N N . ASN A 1 94 ? 4.446 -1.854 -7.619 1.00 89.50 94 ASN A N 1
ATOM 716 C CA . ASN A 1 94 ? 5.342 -1.505 -8.729 1.00 89.50 94 ASN A CA 1
ATOM 717 C C . ASN A 1 94 ? 4.558 -1.192 -10.015 1.00 89.50 94 ASN A C 1
ATOM 719 O O . ASN A 1 94 ? 4.877 -1.693 -11.088 1.00 89.50 94 ASN A O 1
ATOM 723 N N . GLU A 1 95 ? 3.467 -0.434 -9.869 1.00 89.25 95 GLU A N 1
ATOM 724 C CA . GLU A 1 95 ? 2.580 -0.016 -10.966 1.00 89.25 95 GLU A CA 1
ATOM 725 C C . GLU A 1 95 ? 1.817 -1.153 -11.678 1.00 89.25 95 GLU A C 1
ATOM 727 O O . GLU A 1 95 ? 1.008 -0.896 -12.570 1.00 89.25 95 GLU A O 1
ATOM 732 N N . VAL A 1 96 ? 1.965 -2.402 -11.228 1.00 91.25 96 VAL A N 1
ATOM 733 C CA . VAL A 1 96 ? 1.167 -3.545 -11.683 1.00 91.25 96 VAL A CA 1
ATOM 734 C C . VAL A 1 96 ? -0.046 -3.704 -10.775 1.00 91.25 96 VAL A C 1
ATOM 736 O O . VAL A 1 96 ? 0.077 -3.699 -9.550 1.00 91.25 96 VAL A O 1
ATOM 739 N N . ARG A 1 97 ? -1.238 -3.854 -11.366 1.00 92.00 97 ARG A N 1
ATOM 740 C CA . ARG A 1 97 ? -2.480 -4.086 -10.616 1.00 92.00 97 ARG A CA 1
ATOM 741 C C . ARG A 1 97 ? -2.365 -5.383 -9.816 1.00 92.00 97 ARG A C 1
ATOM 743 O O . ARG A 1 97 ? -2.311 -6.461 -10.398 1.00 92.00 97 ARG A O 1
ATOM 750 N N . ALA A 1 98 ? -2.343 -5.247 -8.496 1.00 93.94 98 ALA A N 1
ATOM 751 C CA . ALA A 1 98 ? -2.303 -6.362 -7.565 1.00 93.94 98 ALA A CA 1
ATOM 752 C C . ALA A 1 98 ? -3.717 -6.845 -7.235 1.00 93.94 98 ALA A C 1
ATOM 754 O O . ALA A 1 98 ? -3.963 -8.045 -7.250 1.00 93.94 98 ALA A O 1
ATOM 755 N N . ASP A 1 99 ? -4.635 -5.909 -6.964 1.00 94.94 99 ASP A N 1
ATOM 756 C CA . ASP A 1 99 ? -6.017 -6.237 -6.606 1.00 94.94 99 ASP A CA 1
ATOM 757 C C . ASP A 1 99 ? -6.980 -5.045 -6.789 1.00 94.94 99 ASP A C 1
ATOM 759 O O . ASP A 1 99 ? -6.550 -3.908 -7.036 1.00 94.94 99 ASP A O 1
ATOM 763 N N . GLN A 1 100 ? -8.284 -5.298 -6.668 1.00 93.12 100 GLN A N 1
ATOM 764 C CA . GLN A 1 100 ? -9.359 -4.311 -6.750 1.00 93.12 100 GLN A CA 1
ATOM 765 C C . GLN A 1 100 ? -10.490 -4.619 -5.763 1.00 93.12 100 GLN A C 1
ATOM 767 O O . GLN A 1 100 ? -10.923 -5.757 -5.625 1.00 93.12 100 GLN A O 1
ATOM 772 N N . PHE A 1 101 ? -10.997 -3.571 -5.120 1.00 92.62 101 PHE A N 1
ATOM 773 C CA . PHE A 1 101 ? -12.011 -3.632 -4.071 1.00 92.62 101 PHE A CA 1
ATOM 774 C C . PHE A 1 101 ? -13.200 -2.723 -4.423 1.00 92.62 101 PHE A C 1
ATOM 776 O O . PHE A 1 101 ? -12.987 -1.677 -5.045 1.00 92.62 101 PHE A O 1
ATOM 783 N N . ASP A 1 102 ? -14.415 -3.126 -4.031 1.00 87.06 102 ASP A N 1
ATOM 784 C CA . ASP A 1 102 ? -15.695 -2.394 -4.169 1.00 87.06 102 ASP A CA 1
ATOM 785 C C . ASP A 1 102 ? -16.148 -1.737 -2.851 1.00 87.06 102 ASP A C 1
ATOM 787 O O . ASP A 1 102 ? -15.852 -2.298 -1.767 1.00 87.06 102 ASP A O 1
#

Secondary structure (DSSP, 8-state):
-------SSTTTHHHHHTTTSTTSS--TTGGGS-----SEEEEEEHHHHHHHHHTTHHHHHHHHHHHHH---PPPPEEEEESSS-TT-EEEEETTEEEEEE-